Protein AF-A0AAX4NG86-F1 (afdb_monomer_lite)

Secondary structure (DSSP, 8-state):
----EEEEE-SSSTHHHHHHHHHHH-TTEEEEE-SS--HHHHHHHHHHTT--SS------TT-SS-HHHHHHHHHHHTTT-S-----TT--------

Organism: NCBI:txid3073602

pLDDT: mean 86.0, std 13.2, range [38.0, 97.88]

Radius of gyration: 16.15 Å; chains: 1; bounding box: 49×28×36 Å

InterPro domains:
  IPR001173 Glycosyltransferase 2-like [PF00535] (2-93)
  IPR029044 Nucleotide-diphospho-sugar transferases [G3DSA:3.90.550.10] (1-96)
  IPR029044 Nucleotide-diphospho-sugar transferases [SSF53448] (8-88)

Sequence (97 aa):
MPWNIIASIDGNDKTIDIVKDYNKKYNFIKGLKNNGRNGKGNAIKNSLKYVSSDYVFLMDADNSMLLSDIINSLNNLKNNYDTIIFNRYIKKIKFHL

Foldseek 3Di:
DDAAAEAQDQDDDCVQVVQVVVCVVPVRGYYDYDDHHPDDVVSVVVVVVVDDDPDDDDDDPPCPDPPVVVVVCVVVVVVPDPDDDDDPPDPDPPPPD

Structure (mmCIF, N/CA/C/O backbone):
data_AF-A0AAX4NG86-F1
#
_entry.id   AF-A0AAX4NG86-F1
#
loop_
_atom_site.group_PDB
_atom_site.id
_atom_site.type_symbol
_atom_site.label_atom_id
_atom_site.label_alt_id
_atom_site.label_comp_id
_atom_site.label_asym_id
_atom_site.label_entity_id
_atom_site.label_seq_id
_atom_site.pdbx_PDB_ins_code
_atom_site.Cartn_x
_atom_site.Cartn_y
_atom_site.Cartn_z
_atom_site.occupancy
_atom_site.B_iso_or_equiv
_atom_site.auth_seq_id
_atom_site.auth_comp_id
_atom_site.auth_asym_id
_atom_site.auth_atom_id
_atom_site.pdbx_PDB_model_num
ATOM 1 N N . MET A 1 1 ? -3.718 10.688 14.382 1.00 61.16 1 MET A N 1
ATOM 2 C CA . MET A 1 1 ? -2.889 9.482 14.179 1.00 61.16 1 MET A CA 1
ATOM 3 C C . MET A 1 1 ? -2.073 9.686 12.914 1.00 61.16 1 MET A C 1
ATOM 5 O O . MET A 1 1 ? -2.685 10.018 11.902 1.00 61.16 1 MET A O 1
ATOM 9 N N . PRO A 1 2 ? -0.735 9.598 12.962 1.00 83.75 2 PRO A N 1
ATOM 10 C CA . PRO A 1 2 ? 0.080 9.664 11.755 1.00 83.75 2 PRO A CA 1
ATOM 11 C C . PRO A 1 2 ? -0.117 8.384 10.933 1.00 83.75 2 PRO A C 1
ATOM 13 O O . PRO A 1 2 ? -0.122 7.283 11.479 1.00 83.75 2 PRO A O 1
ATOM 16 N N . TRP A 1 3 ? -0.308 8.532 9.627 1.00 87.69 3 TRP A N 1
ATOM 17 C CA . TRP A 1 3 ? -0.403 7.409 8.697 1.00 87.69 3 TRP A CA 1
ATOM 18 C C . TRP A 1 3 ? 0.991 6.991 8.246 1.00 87.69 3 TRP A C 1
ATOM 20 O O . TRP A 1 3 ? 1.857 7.846 8.118 1.00 87.69 3 TRP A O 1
ATOM 30 N N . ASN A 1 4 ? 1.184 5.705 7.957 1.00 93.94 4 ASN A N 1
ATOM 31 C CA . A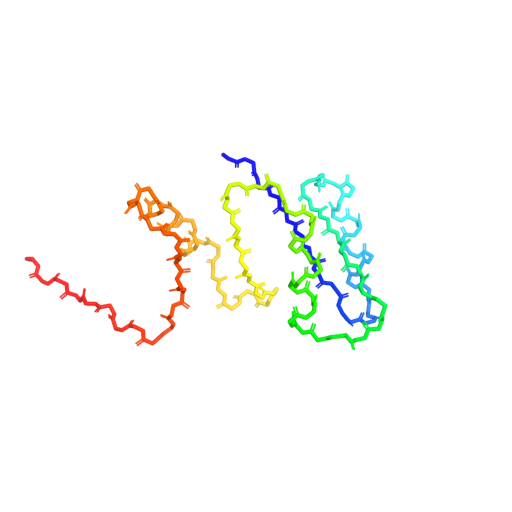SN A 1 4 ? 2.340 5.195 7.222 1.00 93.94 4 ASN A CA 1
ATOM 32 C C . ASN A 1 4 ? 1.823 4.374 6.040 1.00 93.94 4 ASN A C 1
ATOM 34 O O . ASN A 1 4 ? 0.981 3.495 6.221 1.00 93.94 4 ASN A O 1
ATOM 38 N N . ILE A 1 5 ? 2.310 4.664 4.837 1.00 94.81 5 ILE A N 1
ATOM 39 C CA . ILE A 1 5 ? 1.876 4.015 3.598 1.00 94.81 5 ILE A CA 1
ATOM 40 C C . ILE A 1 5 ? 3.051 3.242 3.014 1.00 94.81 5 ILE A C 1
ATOM 42 O O . ILE A 1 5 ? 4.114 3.807 2.757 1.00 94.81 5 ILE A O 1
ATOM 46 N N . ILE A 1 6 ? 2.838 1.953 2.763 1.00 96.25 6 ILE A N 1
ATOM 47 C CA . ILE A 1 6 ? 3.787 1.087 2.064 1.00 96.25 6 ILE A CA 1
ATOM 48 C C . ILE A 1 6 ? 3.146 0.645 0.748 1.00 96.25 6 ILE A C 1
ATOM 50 O O . ILE A 1 6 ? 2.228 -0.173 0.740 1.00 96.25 6 ILE A O 1
ATOM 54 N N . ALA A 1 7 ? 3.644 1.170 -0.369 1.00 96.00 7 ALA A N 1
ATOM 55 C CA . ALA A 1 7 ? 3.254 0.737 -1.704 1.00 96.00 7 ALA A CA 1
ATOM 56 C C . ALA A 1 7 ? 4.139 -0.440 -2.142 1.00 96.00 7 ALA A C 1
ATOM 58 O O . ALA A 1 7 ? 5.323 -0.258 -2.432 1.00 96.00 7 ALA A O 1
ATOM 59 N N . SER A 1 8 ? 3.571 -1.648 -2.182 1.00 95.69 8 SER A N 1
ATOM 60 C CA . SER A 1 8 ? 4.257 -2.840 -2.695 1.00 95.69 8 SER A CA 1
ATOM 61 C C . SER A 1 8 ? 4.098 -2.925 -4.211 1.00 95.69 8 SER A C 1
ATOM 63 O O . SER A 1 8 ? 2.980 -2.912 -4.723 1.00 95.69 8 SER A O 1
ATOM 65 N N . ILE A 1 9 ? 5.212 -2.981 -4.934 1.00 95.19 9 ILE A N 1
ATOM 66 C CA . ILE A 1 9 ? 5.261 -2.844 -6.390 1.00 95.19 9 ILE A CA 1
ATOM 67 C C . ILE A 1 9 ? 5.860 -4.119 -6.982 1.00 95.19 9 ILE A C 1
ATOM 69 O O . ILE A 1 9 ? 7.038 -4.418 -6.785 1.00 95.19 9 ILE A O 1
ATOM 73 N N . ASP A 1 10 ? 5.039 -4.840 -7.743 1.00 91.94 10 ASP A N 1
ATOM 74 C CA . ASP A 1 10 ? 5.395 -6.102 -8.417 1.00 91.94 10 ASP A CA 1
ATOM 75 C C . ASP A 1 10 ? 5.468 -5.942 -9.956 1.00 91.94 10 ASP A C 1
ATOM 77 O O . ASP A 1 10 ? 5.970 -6.809 -10.667 1.00 91.94 10 ASP A O 1
ATOM 81 N N . GLY A 1 11 ? 4.965 -4.820 -10.496 1.00 88.69 11 GLY A N 1
ATOM 82 C CA . GLY A 1 11 ? 5.034 -4.470 -11.925 1.00 88.69 11 GLY A CA 1
ATOM 83 C C . GLY A 1 11 ? 6.429 -4.009 -12.352 1.00 88.69 11 GLY A C 1
ATOM 84 O O . GLY A 1 11 ? 7.281 -3.853 -11.498 1.00 88.69 11 GLY A O 1
ATOM 85 N N . ASN A 1 12 ? 6.669 -3.736 -13.640 1.00 90.19 12 ASN A N 1
ATOM 86 C CA . ASN A 1 12 ? 7.956 -3.233 -14.175 1.00 90.19 12 ASN A CA 1
ATOM 87 C C . ASN A 1 12 ? 7.839 -1.851 -14.842 1.00 90.19 12 ASN A C 1
ATOM 89 O O . ASN A 1 12 ? 8.719 -1.440 -15.590 1.00 90.19 12 ASN A O 1
ATOM 93 N N . ASP A 1 13 ? 6.744 -1.148 -14.585 1.00 92.69 13 ASP A N 1
ATOM 94 C CA . ASP A 1 13 ? 6.518 0.203 -15.083 1.00 92.69 13 ASP A CA 1
ATOM 95 C C . ASP A 1 13 ? 7.167 1.264 -14.168 1.00 92.69 13 ASP A C 1
ATOM 97 O O . ASP A 1 13 ? 7.906 0.959 -13.224 1.00 92.69 13 ASP A O 1
ATOM 101 N N . LYS A 1 14 ? 6.858 2.534 -14.445 1.00 96.31 14 LYS A N 1
ATOM 102 C CA . LYS A 1 14 ? 7.378 3.704 -13.725 1.00 96.31 14 LYS A CA 1
ATOM 103 C C . LYS A 1 14 ? 6.760 3.912 -12.335 1.00 96.31 14 LYS A C 1
ATOM 105 O O . LYS A 1 14 ? 7.052 4.918 -11.694 1.00 96.31 14 LYS A O 1
ATOM 110 N N . THR A 1 15 ? 5.930 2.992 -11.833 1.00 95.94 15 THR A N 1
ATOM 111 C CA . THR A 1 15 ? 5.240 3.160 -10.539 1.00 95.94 15 THR A CA 1
ATOM 112 C C . THR A 1 15 ? 6.220 3.389 -9.390 1.00 95.94 15 THR A C 1
ATOM 114 O O . THR A 1 15 ? 5.971 4.221 -8.522 1.00 95.94 15 THR A O 1
ATOM 117 N N . ILE A 1 16 ? 7.370 2.705 -9.392 1.00 95.56 16 ILE A N 1
ATOM 118 C CA . ILE A 1 16 ? 8.391 2.905 -8.352 1.00 95.56 16 ILE A CA 1
ATOM 119 C C . ILE A 1 16 ? 8.988 4.311 -8.376 1.00 95.56 16 ILE A C 1
ATOM 121 O O . ILE A 1 16 ? 9.265 4.866 -7.315 1.00 95.56 16 ILE A O 1
ATOM 125 N N . ASP A 1 17 ? 9.149 4.903 -9.555 1.00 96.81 17 ASP A N 1
ATOM 126 C CA . ASP A 1 17 ? 9.699 6.250 -9.690 1.00 96.81 17 ASP A CA 1
ATOM 127 C C . ASP A 1 17 ? 8.682 7.289 -9.217 1.00 96.81 17 ASP A C 1
ATOM 129 O O . ASP A 1 17 ? 9.028 8.169 -8.431 1.00 96.81 17 ASP A O 1
ATOM 133 N N . ILE A 1 18 ? 7.405 7.097 -9.563 1.00 97.25 18 ILE A N 1
ATOM 134 C CA . ILE A 1 18 ? 6.303 7.915 -9.043 1.00 97.25 18 ILE A CA 1
ATOM 135 C C . ILE A 1 18 ? 6.285 7.856 -7.510 1.00 97.25 18 ILE A C 1
ATOM 137 O O . ILE A 1 18 ? 6.293 8.892 -6.850 1.00 97.25 18 ILE A O 1
ATOM 141 N N . VAL A 1 19 ? 6.325 6.662 -6.910 1.00 97.12 19 VAL A N 1
ATOM 142 C CA . VAL A 1 19 ? 6.314 6.527 -5.443 1.00 97.12 19 VAL A CA 1
ATOM 143 C C . VAL A 1 19 ? 7.545 7.174 -4.797 1.00 97.12 19 VAL A C 1
ATOM 145 O O . VAL A 1 19 ? 7.415 7.789 -3.737 1.00 97.12 19 VAL A O 1
ATOM 148 N N . LYS A 1 20 ? 8.725 7.098 -5.426 1.00 96.19 20 LYS A N 1
ATOM 149 C CA . LYS A 1 20 ? 9.928 7.808 -4.955 1.00 96.19 20 LYS A CA 1
ATOM 150 C C . LYS A 1 20 ? 9.741 9.325 -4.978 1.00 96.19 20 LYS A C 1
ATOM 152 O O . LYS A 1 20 ? 10.152 9.990 -4.030 1.00 96.19 20 LYS A O 1
ATOM 157 N N . ASP A 1 21 ? 9.108 9.875 -6.008 1.00 97.88 21 ASP A N 1
ATOM 158 C CA . ASP A 1 21 ? 8.824 11.311 -6.074 1.00 97.88 21 ASP A CA 1
ATOM 159 C C . ASP A 1 21 ? 7.818 11.747 -5.003 1.00 97.88 21 ASP A C 1
ATOM 161 O O . ASP A 1 21 ? 8.018 12.772 -4.347 1.00 97.88 21 ASP A O 1
ATOM 165 N N . TYR A 1 22 ? 6.799 10.928 -4.732 1.00 97.12 22 TYR A N 1
ATOM 166 C CA . TYR A 1 22 ? 5.893 11.158 -3.605 1.00 97.12 22 TYR A CA 1
ATOM 167 C C . TYR A 1 22 ? 6.608 11.064 -2.252 1.00 97.12 22 TYR A C 1
ATOM 169 O O . TYR A 1 22 ? 6.350 11.901 -1.392 1.00 97.12 22 TYR A O 1
ATOM 177 N N . ASN A 1 23 ? 7.534 10.119 -2.060 1.00 96.75 23 ASN A N 1
ATOM 178 C CA . ASN A 1 23 ? 8.315 9.995 -0.823 1.00 96.75 23 ASN A CA 1
ATOM 179 C C . ASN A 1 23 ? 9.146 11.256 -0.520 1.00 96.75 23 ASN A C 1
ATOM 181 O O . ASN A 1 23 ? 9.206 11.672 0.636 1.00 96.75 23 ASN A O 1
ATOM 185 N N . LYS A 1 24 ? 9.717 11.912 -1.544 1.00 96.88 24 LYS A N 1
ATOM 186 C CA . LYS A 1 24 ? 10.450 13.185 -1.376 1.00 96.88 24 LYS A CA 1
ATOM 187 C C . LYS A 1 24 ? 9.577 14.286 -0.766 1.00 96.88 24 LYS A C 1
ATOM 189 O O . LYS A 1 24 ? 10.082 15.123 -0.026 1.00 96.88 24 LYS A O 1
ATOM 194 N N . LYS A 1 25 ? 8.277 14.294 -1.086 1.00 97.06 25 LYS A N 1
ATOM 195 C CA . LYS A 1 25 ? 7.307 15.285 -0.592 1.00 97.06 25 LYS A CA 1
ATOM 196 C C . LYS A 1 25 ? 6.604 14.842 0.695 1.00 97.06 25 LYS A C 1
ATOM 198 O O . LYS A 1 25 ? 6.257 15.678 1.525 1.00 97.06 25 LYS A O 1
ATOM 203 N N . TYR A 1 26 ? 6.388 13.542 0.857 1.00 96.44 26 TYR A N 1
ATOM 204 C CA . TYR A 1 26 ? 5.614 12.939 1.934 1.00 96.44 26 TYR A CA 1
ATOM 205 C C . TYR A 1 26 ? 6.407 11.783 2.553 1.00 96.44 26 TYR A C 1
ATOM 207 O O . TYR A 1 26 ? 6.370 10.647 2.078 1.00 96.44 26 TYR A O 1
ATOM 215 N N . ASN A 1 27 ? 7.109 12.070 3.651 1.00 93.69 27 ASN A N 1
ATOM 216 C CA . ASN A 1 27 ? 8.005 11.120 4.324 1.00 93.69 27 ASN A CA 1
ATOM 217 C C . ASN A 1 27 ? 7.310 9.844 4.849 1.00 93.69 27 ASN A C 1
ATOM 219 O O . ASN A 1 27 ? 7.972 8.833 5.085 1.00 93.69 27 ASN A O 1
ATOM 223 N N . PHE A 1 28 ? 5.984 9.878 5.001 1.00 94.12 28 PHE A N 1
ATOM 224 C CA . PHE A 1 28 ? 5.168 8.749 5.431 1.00 94.12 28 PHE A CA 1
ATOM 225 C C . PHE A 1 28 ? 4.831 7.752 4.311 1.00 94.12 28 PHE A C 1
ATOM 227 O O . PHE A 1 28 ? 4.230 6.714 4.584 1.00 94.12 28 PHE A O 1
ATOM 234 N N . ILE A 1 29 ? 5.200 8.038 3.058 1.00 96.12 29 ILE A N 1
ATOM 235 C CA . ILE A 1 29 ? 4.996 7.145 1.909 1.00 96.12 29 ILE A CA 1
ATOM 236 C C . ILE A 1 29 ? 6.304 6.425 1.600 1.00 96.12 29 ILE A C 1
ATOM 238 O O . ILE A 1 29 ? 7.322 7.073 1.391 1.00 96.12 29 ILE A O 1
ATOM 242 N N . LYS A 1 30 ? 6.292 5.095 1.509 1.00 95.00 30 LYS A N 1
ATOM 243 C CA . LYS A 1 30 ? 7.448 4.279 1.110 1.00 95.00 30 LYS A CA 1
ATOM 244 C C . LYS A 1 30 ? 7.065 3.316 -0.009 1.00 95.00 30 LYS A C 1
ATOM 246 O O . LYS A 1 30 ? 5.993 2.719 0.021 1.00 95.00 30 LYS A O 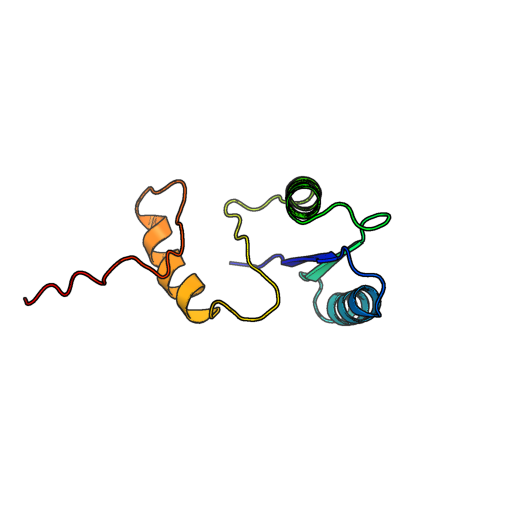1
ATOM 251 N N . GLY A 1 31 ? 7.957 3.143 -0.980 1.00 95.25 31 GLY A N 1
ATOM 252 C CA . GLY A 1 31 ? 7.823 2.138 -2.035 1.00 95.25 31 GLY A CA 1
ATOM 253 C C . GLY A 1 31 ? 8.687 0.916 -1.748 1.00 95.25 31 GLY A C 1
ATOM 254 O O . GLY A 1 31 ? 9.868 1.065 -1.438 1.00 95.25 31 GLY A O 1
ATOM 255 N N . LEU A 1 32 ? 8.119 -0.280 -1.885 1.00 95.00 32 LEU A N 1
ATOM 256 C CA . LEU A 1 32 ? 8.843 -1.548 -1.838 1.00 95.00 32 LEU A CA 1
ATOM 257 C C . LEU A 1 32 ? 8.735 -2.229 -3.195 1.00 95.00 32 LEU A C 1
ATOM 259 O O . LEU A 1 32 ? 7.652 -2.614 -3.624 1.00 95.00 32 LEU A O 1
ATOM 263 N N . LYS A 1 33 ? 9.868 -2.372 -3.876 1.00 92.94 33 LYS A N 1
ATOM 264 C CA . LYS A 1 33 ? 9.956 -3.053 -5.164 1.00 92.94 33 LYS A CA 1
ATOM 265 C C . LYS A 1 33 ? 10.433 -4.483 -4.945 1.00 92.94 33 LYS A C 1
ATOM 267 O O . LYS A 1 33 ? 11.502 -4.678 -4.372 1.00 92.94 33 LYS A O 1
ATOM 272 N N . ASN A 1 34 ? 9.667 -5.464 -5.412 1.00 84.94 34 ASN A N 1
ATOM 273 C CA . ASN A 1 34 ? 10.122 -6.853 -5.412 1.00 84.94 34 ASN A CA 1
ATOM 274 C C . ASN A 1 34 ? 11.049 -7.130 -6.606 1.00 84.94 34 ASN A C 1
ATOM 276 O O . ASN A 1 34 ? 10.942 -6.500 -7.662 1.00 84.94 34 ASN A O 1
ATOM 280 N N . ASN A 1 35 ? 11.925 -8.126 -6.452 1.00 85.00 35 ASN A N 1
ATOM 281 C CA . ASN A 1 35 ? 12.686 -8.682 -7.566 1.00 85.00 35 ASN A CA 1
ATOM 282 C C . ASN A 1 35 ? 11.757 -9.556 -8.415 1.00 85.00 35 ASN A C 1
ATOM 284 O O . ASN A 1 35 ? 11.448 -10.686 -8.038 1.00 85.00 35 ASN A O 1
ATOM 288 N N . GLY A 1 36 ? 11.303 -9.022 -9.547 1.00 84.38 36 GLY A N 1
ATOM 289 C CA . GLY A 1 36 ? 10.354 -9.704 -10.426 1.00 84.38 36 GLY A CA 1
ATOM 290 C C . GLY A 1 36 ? 8.939 -9.793 -9.845 1.00 84.38 36 GLY A C 1
ATOM 291 O O . GLY A 1 36 ? 8.618 -9.142 -8.852 1.00 84.38 36 GLY A O 1
ATOM 292 N N . ARG A 1 37 ? 8.097 -10.605 -10.496 1.00 87.25 37 ARG A N 1
ATOM 293 C CA . ARG A 1 37 ? 6.687 -10.801 -10.139 1.00 87.25 37 ARG A CA 1
ATOM 294 C C . ARG A 1 37 ? 6.538 -11.989 -9.202 1.00 87.25 37 ARG A C 1
ATOM 296 O O . ARG A 1 37 ? 6.663 -13.129 -9.641 1.00 87.25 37 ARG A O 1
ATOM 303 N N . ASN A 1 38 ? 6.259 -11.720 -7.934 1.00 88.31 38 ASN A N 1
ATOM 304 C CA . ASN A 1 38 ? 6.125 -12.753 -6.902 1.00 88.31 38 ASN A CA 1
ATOM 305 C C . ASN A 1 38 ? 4.686 -12.896 -6.382 1.00 88.31 38 ASN A C 1
ATOM 307 O O . ASN A 1 38 ? 4.424 -13.677 -5.465 1.00 88.31 38 ASN A O 1
ATOM 311 N N . GLY A 1 39 ? 3.749 -12.145 -6.964 1.00 90.81 39 GLY A N 1
ATOM 312 C CA . GLY A 1 39 ? 2.333 -12.224 -6.645 1.00 90.81 39 GLY A CA 1
ATOM 313 C C . GLY A 1 39 ? 1.947 -11.501 -5.353 1.00 90.81 39 GLY A C 1
ATOM 314 O O . GLY A 1 39 ? 2.771 -11.127 -4.513 1.00 90.81 39 GLY A O 1
ATOM 315 N N . LYS A 1 40 ? 0.633 -11.314 -5.183 1.00 91.25 40 LYS A N 1
ATOM 316 C CA . LYS A 1 40 ? 0.048 -10.480 -4.121 1.00 91.25 40 LYS A CA 1
ATOM 317 C C . LYS A 1 40 ? 0.354 -10.990 -2.710 1.00 91.25 40 LYS A C 1
ATOM 319 O O . LYS A 1 40 ? 0.668 -10.198 -1.828 1.00 91.25 40 LYS A O 1
ATOM 324 N N . GLY A 1 41 ? 0.306 -12.305 -2.491 1.00 93.44 41 GLY A N 1
ATOM 325 C CA . GLY A 1 41 ? 0.580 -12.894 -1.175 1.00 93.44 41 GLY A CA 1
ATOM 326 C C . GLY A 1 41 ? 2.004 -12.609 -0.689 1.00 93.44 41 GLY A C 1
ATOM 327 O O . GLY A 1 41 ? 2.200 -12.187 0.452 1.00 93.44 41 GLY A O 1
ATOM 328 N N . ASN A 1 42 ? 2.997 -12.758 -1.573 1.00 93.81 42 ASN A N 1
ATOM 329 C CA . ASN A 1 42 ? 4.386 -12.439 -1.247 1.00 93.81 42 ASN A CA 1
ATOM 330 C C . ASN A 1 42 ? 4.595 -10.931 -1.053 1.00 93.81 42 ASN A C 1
ATOM 332 O O . ASN A 1 42 ? 5.299 -10.526 -0.130 1.00 93.81 42 ASN A O 1
ATOM 336 N N . ALA A 1 43 ? 3.938 -10.106 -1.873 1.00 93.81 43 ALA A N 1
ATOM 337 C CA . ALA A 1 43 ? 3.947 -8.653 -1.729 1.00 93.81 43 ALA A CA 1
ATOM 338 C C . ALA A 1 43 ? 3.453 -8.212 -0.338 1.00 93.81 43 ALA A C 1
ATOM 340 O O . ALA A 1 43 ? 4.131 -7.428 0.326 1.00 93.81 43 ALA A O 1
ATOM 341 N N . ILE A 1 44 ? 2.340 -8.778 0.146 1.00 94.88 44 ILE A N 1
ATOM 342 C CA . ILE A 1 44 ? 1.817 -8.521 1.499 1.00 94.88 44 ILE A CA 1
ATOM 343 C C . ILE A 1 44 ? 2.810 -9.006 2.563 1.00 94.88 44 ILE A C 1
ATOM 345 O O . ILE A 1 44 ? 3.198 -8.228 3.434 1.00 94.88 44 ILE A O 1
ATOM 349 N N . LYS A 1 45 ? 3.278 -10.260 2.474 1.00 94.81 45 LYS A N 1
ATOM 350 C CA . LYS A 1 45 ? 4.226 -10.844 3.442 1.00 94.81 45 LYS A CA 1
ATOM 351 C C . LYS A 1 45 ? 5.511 -10.022 3.570 1.00 94.81 45 LYS A C 1
ATOM 353 O O . LYS A 1 45 ? 6.038 -9.876 4.669 1.00 94.81 45 LYS A O 1
ATOM 358 N N . ASN A 1 46 ? 6.026 -9.496 2.461 1.00 94.06 46 ASN A N 1
ATOM 359 C CA . ASN A 1 46 ? 7.212 -8.648 2.466 1.00 94.06 46 ASN A CA 1
ATOM 360 C C . ASN A 1 46 ? 6.938 -7.279 3.089 1.00 94.06 46 ASN A C 1
ATOM 362 O O . ASN A 1 46 ? 7.737 -6.841 3.912 1.00 94.06 46 ASN A O 1
ATOM 366 N N . SER A 1 47 ? 5.815 -6.637 2.761 1.00 95.06 47 SER A N 1
ATOM 367 C CA . SER A 1 47 ? 5.443 -5.343 3.346 1.00 95.06 47 SER A CA 1
ATOM 368 C C . SER A 1 47 ? 5.267 -5.411 4.862 1.00 95.06 47 SER A C 1
ATOM 370 O O . SER A 1 47 ? 5.722 -4.511 5.565 1.00 95.06 47 SER A O 1
ATOM 372 N N . LEU A 1 48 ? 4.674 -6.494 5.379 1.00 95.00 48 LEU A N 1
ATOM 373 C CA . LEU A 1 48 ? 4.430 -6.673 6.816 1.00 95.00 48 LEU A CA 1
ATOM 374 C C . LEU A 1 48 ? 5.713 -6.670 7.665 1.00 95.00 48 LEU A C 1
ATOM 376 O O . LEU A 1 48 ? 5.654 -6.311 8.835 1.00 95.00 48 LEU A O 1
ATOM 380 N N . LYS A 1 49 ? 6.883 -6.981 7.089 1.00 95.12 49 LYS A N 1
ATOM 381 C CA . LYS A 1 49 ? 8.181 -6.926 7.794 1.00 95.12 49 LYS A CA 1
ATOM 382 C C . LYS A 1 49 ? 8.611 -5.506 8.186 1.00 95.12 49 LYS A C 1
ATOM 384 O O . LYS A 1 49 ? 9.510 -5.354 9.003 1.00 95.12 49 LYS A O 1
ATOM 389 N N . TYR A 1 50 ? 8.011 -4.483 7.579 1.00 93.88 50 TYR A N 1
ATOM 390 C CA . TYR A 1 50 ? 8.353 -3.071 7.786 1.00 93.88 50 TYR A CA 1
ATOM 391 C C . TYR A 1 50 ? 7.288 -2.311 8.582 1.00 93.88 50 TYR A C 1
ATOM 393 O O . TYR A 1 50 ? 7.386 -1.094 8.744 1.00 93.88 50 TYR A O 1
ATOM 401 N N . VAL A 1 51 ? 6.247 -3.008 9.032 1.00 93.56 51 VAL A N 1
ATOM 402 C CA . VAL A 1 51 ? 5.154 -2.427 9.802 1.00 93.56 51 VAL A CA 1
ATOM 403 C C . VAL A 1 51 ? 5.549 -2.360 11.274 1.00 93.56 51 VAL A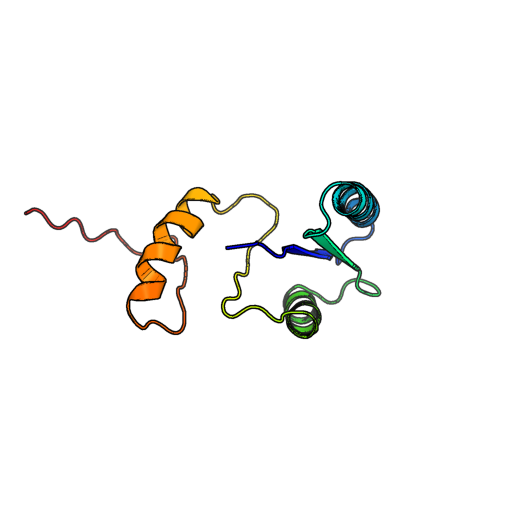 C 1
ATOM 405 O O . VAL A 1 51 ? 6.014 -3.341 11.843 1.00 93.56 51 VAL A O 1
ATOM 408 N N . SER A 1 52 ? 5.323 -1.203 11.891 1.00 90.62 52 SER A N 1
ATOM 409 C CA . SER A 1 52 ? 5.541 -0.967 13.324 1.00 90.62 52 SER A CA 1
ATOM 410 C C . SER A 1 52 ? 4.348 -0.279 13.999 1.00 90.62 52 SER A C 1
ATOM 412 O O . SER A 1 52 ? 4.492 0.261 15.090 1.00 90.62 52 SER A O 1
ATOM 414 N N . SER A 1 53 ? 3.208 -0.194 13.310 1.00 90.75 53 SER A N 1
ATOM 415 C CA . SER A 1 53 ? 1.995 0.464 13.794 1.00 90.75 53 SER A CA 1
ATOM 416 C C . SER A 1 53 ? 1.076 -0.513 14.522 1.00 90.75 53 SER A C 1
ATOM 418 O O . SER A 1 53 ? 1.053 -1.696 14.195 1.00 90.75 53 SER A O 1
ATOM 420 N N . ASP A 1 54 ? 0.259 0.011 15.438 1.00 88.31 54 ASP A N 1
ATOM 421 C CA . ASP A 1 54 ? -0.712 -0.782 16.211 1.00 88.31 54 ASP A CA 1
ATOM 422 C C . ASP A 1 54 ? -1.808 -1.399 15.332 1.00 88.31 54 ASP A C 1
ATOM 424 O O . ASP A 1 54 ? -2.316 -2.481 15.611 1.00 88.31 54 ASP A O 1
ATOM 428 N N . TYR A 1 55 ? -2.159 -0.711 14.242 1.00 87.81 55 TYR A N 1
ATOM 429 C CA . TYR A 1 55 ? -3.152 -1.160 13.274 1.00 87.81 55 TYR A CA 1
ATOM 430 C C . TYR A 1 55 ? -2.525 -1.289 11.891 1.00 87.81 55 TYR A C 1
ATOM 432 O O . TYR A 1 55 ? -1.692 -0.470 11.485 1.00 87.81 55 TYR A O 1
ATOM 440 N N . VAL A 1 56 ? -2.970 -2.303 11.149 1.00 92.00 56 VAL A N 1
ATOM 441 C CA . VAL A 1 56 ? -2.559 -2.555 9.767 1.00 92.00 56 VAL A CA 1
ATOM 442 C C . VAL A 1 56 ? -3.784 -2.579 8.885 1.00 92.00 56 VAL A C 1
ATOM 444 O O . VAL A 1 56 ? -4.772 -3.245 9.181 1.00 92.00 56 VAL A O 1
ATOM 447 N N . PHE A 1 57 ? -3.693 -1.867 7.771 1.00 91.25 57 PHE A N 1
ATOM 448 C CA . PHE A 1 57 ? -4.746 -1.817 6.783 1.00 91.25 57 PHE A CA 1
ATOM 449 C C . PHE A 1 57 ? -4.200 -2.254 5.420 1.00 91.25 57 PHE A C 1
ATOM 451 O O . PHE A 1 57 ? -3.183 -1.738 4.956 1.00 91.25 57 PHE A O 1
ATOM 458 N N . LEU A 1 58 ? -4.865 -3.228 4.796 1.00 92.81 58 LEU A N 1
ATOM 459 C CA . LEU A 1 58 ? -4.494 -3.778 3.493 1.00 92.81 58 LEU A CA 1
ATOM 460 C C . LEU A 1 58 ? -5.551 -3.375 2.458 1.00 92.81 58 LEU A C 1
ATOM 462 O O . LEU A 1 58 ? -6.727 -3.689 2.629 1.00 92.81 58 LEU A O 1
ATOM 466 N N . MET A 1 59 ? -5.129 -2.715 1.377 1.00 91.38 59 MET A N 1
ATOM 467 C CA . MET A 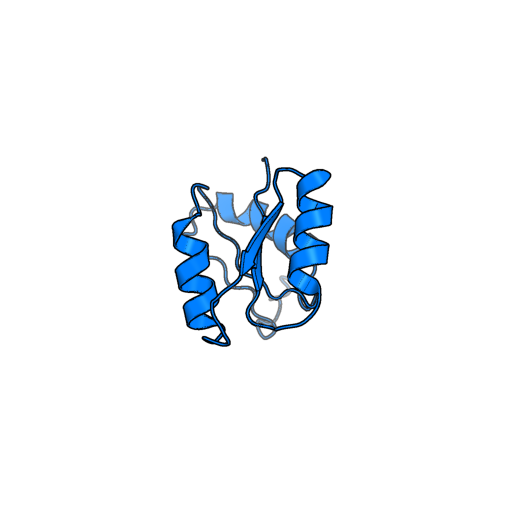1 59 ? -5.988 -2.364 0.240 1.00 91.38 59 MET A CA 1
ATOM 468 C C . MET A 1 59 ? -5.263 -2.484 -1.093 1.00 91.38 59 MET A C 1
ATOM 470 O O . MET A 1 59 ? -4.034 -2.430 -1.154 1.00 91.38 59 MET A O 1
ATOM 474 N N . ASP A 1 60 ? -6.058 -2.602 -2.151 1.00 91.31 60 ASP A N 1
ATOM 475 C CA . ASP A 1 60 ? -5.598 -2.440 -3.523 1.00 91.31 60 ASP A CA 1
ATOM 476 C C . ASP A 1 60 ? -5.438 -0.954 -3.879 1.00 91.31 60 ASP A C 1
ATOM 478 O O . ASP A 1 60 ? -6.060 -0.076 -3.282 1.00 91.31 60 ASP A O 1
ATOM 482 N N . ALA A 1 61 ? -4.568 -0.667 -4.850 1.00 91.19 61 ALA A N 1
ATOM 483 C CA . ALA A 1 61 ? -4.219 0.698 -5.254 1.00 91.19 61 ALA A CA 1
ATOM 484 C C . ALA A 1 61 ? -5.180 1.308 -6.298 1.00 91.19 61 ALA A C 1
ATOM 486 O O . ALA A 1 61 ? -4.953 2.421 -6.764 1.00 91.19 61 ALA A O 1
ATOM 487 N N . ASP A 1 62 ? -6.234 0.588 -6.686 1.00 91.12 62 ASP A N 1
ATOM 488 C CA . ASP A 1 62 ? -7.154 0.932 -7.780 1.00 91.12 62 ASP A CA 1
ATOM 489 C C . ASP A 1 62 ? -8.393 1.727 -7.333 1.00 91.12 62 ASP A C 1
ATOM 491 O O . ASP A 1 62 ? -9.327 1.917 -8.112 1.00 91.12 62 ASP A O 1
ATOM 495 N N . ASN A 1 63 ? -8.410 2.200 -6.082 1.00 86.44 63 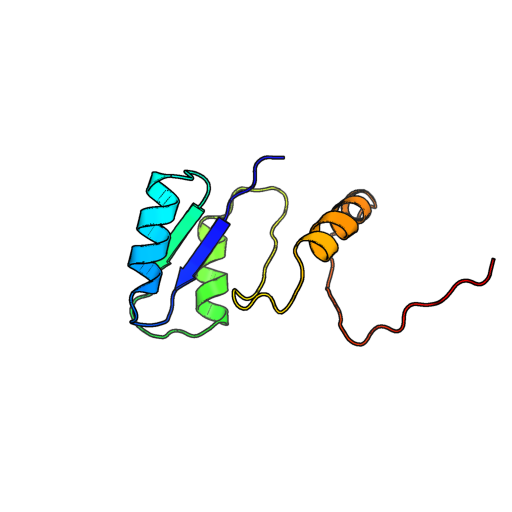ASN A N 1
ATOM 496 C CA . ASN A 1 63 ? -9.529 2.935 -5.488 1.00 86.44 63 ASN A CA 1
ATOM 497 C C . ASN A 1 63 ? -10.861 2.149 -5.503 1.00 86.44 63 ASN A C 1
ATOM 499 O O . ASN A 1 63 ? -11.939 2.741 -5.454 1.00 86.44 63 ASN A O 1
ATOM 503 N N . SER A 1 64 ? -10.801 0.811 -5.532 1.00 87.62 64 SER A N 1
ATOM 504 C CA . SER A 1 64 ? -11.974 -0.069 -5.396 1.00 87.62 64 SER A CA 1
ATOM 505 C C . SER A 1 64 ? -12.673 0.037 -4.034 1.00 87.62 64 SER A C 1
ATOM 507 O O . SER A 1 64 ? -13.809 -0.420 -3.888 1.00 87.62 64 SER A O 1
ATOM 509 N N . MET A 1 65 ? -12.025 0.665 -3.049 1.00 85.44 65 MET A N 1
ATOM 510 C CA . MET A 1 65 ? -12.611 1.036 -1.767 1.00 85.44 65 MET A CA 1
ATOM 511 C C . MET A 1 65 ? -12.285 2.489 -1.429 1.00 85.44 65 MET A C 1
ATOM 513 O O . MET A 1 65 ? -11.142 2.923 -1.565 1.00 85.44 65 MET A O 1
ATOM 517 N N . LEU A 1 66 ? -13.289 3.238 -0.967 1.00 86.19 66 LEU A N 1
ATOM 518 C CA . LEU A 1 66 ? -13.123 4.647 -0.633 1.00 86.19 66 LEU A CA 1
ATOM 519 C C . LEU A 1 66 ? -12.440 4.806 0.727 1.00 86.19 66 LEU A C 1
ATOM 521 O O . LEU A 1 66 ? -12.797 4.152 1.709 1.00 86.19 66 LEU A O 1
ATOM 525 N N . LEU A 1 67 ? -11.509 5.759 0.818 1.00 82.94 67 LEU A N 1
ATOM 526 C CA . LEU A 1 67 ? -10.840 6.089 2.080 1.00 82.94 67 LEU A CA 1
ATOM 527 C C . LEU A 1 67 ? -11.828 6.512 3.180 1.00 82.94 67 LEU A C 1
ATOM 529 O O . LEU A 1 67 ? -11.613 6.212 4.353 1.00 82.94 67 LEU A O 1
ATOM 533 N N . SER A 1 68 ? -12.935 7.159 2.810 1.00 85.69 68 SER A N 1
ATOM 534 C CA . SER A 1 68 ? -14.000 7.531 3.746 1.00 85.69 68 SER A CA 1
ATOM 535 C C . SER A 1 68 ? -14.620 6.321 4.444 1.00 85.69 68 SER A C 1
ATOM 537 O O . SER A 1 68 ? -14.895 6.388 5.640 1.00 85.69 68 SER A O 1
ATOM 539 N N . ASP A 1 69 ? -14.797 5.204 3.734 1.00 84.19 69 ASP A N 1
ATOM 540 C CA . ASP A 1 69 ? -15.379 3.983 4.303 1.00 84.19 69 ASP A CA 1
ATOM 541 C C . ASP A 1 69 ? -14.443 3.366 5.347 1.00 84.19 69 ASP A C 1
ATOM 543 O O . ASP A 1 69 ? -14.888 2.897 6.401 1.00 84.19 69 ASP A O 1
ATOM 547 N N . ILE A 1 70 ? -13.134 3.446 5.093 1.00 82.38 70 ILE A N 1
ATOM 548 C CA . ILE A 1 70 ? -12.093 3.021 6.032 1.00 82.38 70 ILE A CA 1
ATOM 549 C C . ILE A 1 70 ? -12.127 3.898 7.281 1.00 82.38 70 ILE A C 1
ATOM 551 O O . ILE A 1 70 ? -12.254 3.374 8.386 1.00 82.38 70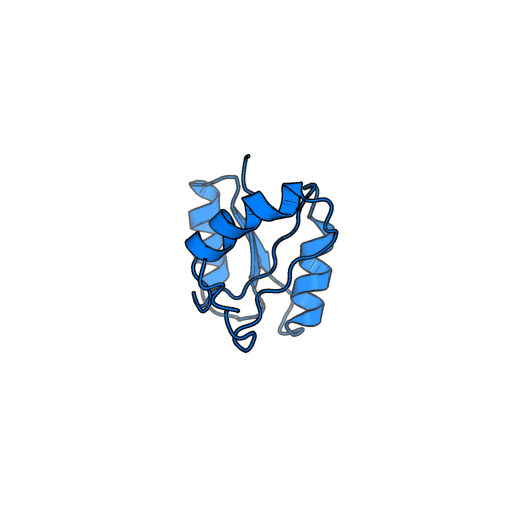 ILE A O 1
ATOM 555 N N . ILE A 1 71 ? -12.065 5.224 7.118 1.00 84.44 71 ILE A N 1
ATOM 556 C CA . ILE A 1 71 ? -12.030 6.181 8.236 1.00 84.44 71 ILE A CA 1
ATOM 557 C C . ILE A 1 71 ? -13.269 6.034 9.124 1.00 84.44 71 ILE A C 1
ATOM 559 O O . ILE A 1 71 ? -13.139 5.969 10.346 1.00 84.44 71 ILE A O 1
ATOM 563 N N . ASN A 1 72 ? -14.457 5.913 8.527 1.00 81.50 72 ASN A N 1
ATOM 564 C CA . ASN A 1 72 ? -15.701 5.713 9.274 1.00 81.50 72 ASN A CA 1
ATOM 565 C C . ASN A 1 72 ? -15.674 4.419 10.100 1.00 81.50 72 ASN A C 1
ATOM 567 O O . ASN A 1 72 ? -16.211 4.377 11.207 1.00 81.50 72 ASN A O 1
ATOM 571 N N . SER A 1 73 ? -15.005 3.382 9.592 1.00 77.56 73 SER A N 1
ATOM 572 C CA . SER A 1 73 ? -14.865 2.095 10.274 1.00 77.56 73 SER A CA 1
ATOM 573 C C . SER A 1 73 ? -13.812 2.109 11.384 1.00 77.56 73 SER A C 1
ATOM 575 O O . SER A 1 73 ? -13.920 1.315 12.316 1.00 77.56 73 SER A O 1
ATOM 577 N N . LEU A 1 74 ? -12.834 3.024 11.359 1.00 76.31 74 LEU A N 1
ATOM 578 C CA . LEU A 1 74 ? -11.834 3.145 12.432 1.00 76.31 74 LEU A CA 1
ATOM 579 C C . LEU A 1 74 ? -12.464 3.486 13.786 1.00 76.31 74 LEU A C 1
ATOM 581 O O . LEU A 1 74 ? -11.958 3.060 14.821 1.00 76.31 74 LEU A O 1
ATOM 585 N N . ASN A 1 75 ? -13.590 4.205 13.801 1.00 70.44 75 ASN A N 1
ATOM 586 C CA . ASN A 1 75 ? -14.331 4.444 15.041 1.00 70.44 75 ASN A CA 1
ATOM 587 C C . ASN A 1 75 ? -14.853 3.137 15.662 1.00 70.44 75 ASN A C 1
ATOM 589 O O . ASN A 1 75 ? -14.934 3.049 16.884 1.00 70.44 75 ASN A O 1
ATOM 593 N N . ASN A 1 76 ? -15.125 2.110 14.847 1.00 67.75 76 ASN A N 1
ATOM 594 C CA . ASN A 1 76 ? -15.564 0.795 15.317 1.00 67.75 76 ASN A CA 1
ATOM 595 C C . ASN A 1 76 ? -14.411 -0.065 15.858 1.00 67.75 76 ASN A C 1
ATOM 597 O O . ASN A 1 76 ? -14.674 -0.972 16.641 1.00 67.75 76 ASN A O 1
ATOM 601 N N . LEU A 1 77 ? -13.146 0.218 15.507 1.00 65.00 77 LEU A N 1
ATOM 602 C CA . LEU A 1 77 ? -11.987 -0.481 16.093 1.00 65.00 77 LEU A CA 1
ATOM 603 C C . LEU A 1 77 ? -11.862 -0.227 17.599 1.00 65.00 77 LEU A C 1
ATOM 605 O O . LEU A 1 77 ? -11.325 -1.061 18.319 1.00 65.00 77 LEU A O 1
ATOM 609 N N . LYS A 1 78 ? -12.429 0.880 18.099 1.00 62.91 78 LYS A N 1
ATOM 610 C CA . LYS A 1 78 ? -12.503 1.171 19.539 1.00 62.91 78 LYS A CA 1
ATOM 611 C C . LYS A 1 78 ? -13.355 0.163 20.325 1.00 62.91 78 LYS A C 1
ATOM 613 O O . LYS A 1 78 ? -13.320 0.185 21.549 1.00 62.91 78 LYS A O 1
ATOM 618 N N . ASN A 1 79 ? -14.092 -0.719 19.645 1.00 63.84 79 ASN A N 1
ATOM 619 C CA . ASN A 1 79 ? -15.027 -1.670 20.247 1.00 63.84 79 ASN A CA 1
ATOM 620 C C . ASN A 1 79 ? -14.443 -3.088 20.424 1.00 63.84 79 ASN A C 1
ATOM 622 O O . ASN A 1 79 ? -15.185 -4.060 20.322 1.00 63.84 79 ASN A O 1
ATOM 626 N N . ASN A 1 80 ? -13.142 -3.221 20.719 1.00 74.00 80 ASN A N 1
ATOM 627 C CA . ASN A 1 80 ? -12.504 -4.500 21.085 1.00 74.00 80 ASN A CA 1
ATOM 628 C C . ASN A 1 80 ? -12.489 -5.586 19.978 1.00 74.00 80 ASN A C 1
ATOM 630 O O . ASN A 1 80 ? -12.549 -6.776 20.274 1.00 74.00 80 ASN A O 1
ATOM 634 N N . TYR A 1 81 ? -12.400 -5.196 18.701 1.00 84.31 81 TYR A N 1
ATOM 635 C CA . TYR A 1 81 ? -12.260 -6.143 17.585 1.00 84.31 81 TYR A CA 1
ATOM 636 C C . TYR A 1 81 ? -10.804 -6.259 17.118 1.00 84.31 81 TYR A C 1
ATOM 638 O O . TYR A 1 81 ? -10.177 -5.244 16.818 1.00 84.31 81 TYR A O 1
ATOM 646 N N . ASP A 1 82 ? -10.309 -7.488 16.945 1.00 85.62 82 ASP A N 1
ATOM 647 C CA . ASP A 1 82 ? -8.952 -7.747 16.432 1.00 85.62 82 ASP A CA 1
ATOM 648 C C . ASP A 1 82 ? -8.831 -7.558 14.911 1.00 85.62 82 ASP A C 1
ATOM 650 O O . ASP A 1 82 ? -7.746 -7.337 14.374 1.00 85.62 82 ASP A O 1
ATOM 654 N N . THR A 1 83 ? -9.931 -7.704 14.166 1.00 87.12 83 THR A N 1
ATOM 655 C CA . THR A 1 83 ? -9.931 -7.625 12.697 1.00 87.12 83 THR A CA 1
ATOM 656 C C . THR A 1 83 ? -11.275 -7.136 12.171 1.00 87.12 83 THR A C 1
ATOM 658 O O . THR A 1 83 ? -12.334 -7.566 12.623 1.00 87.12 83 THR A O 1
ATOM 661 N N . ILE A 1 84 ? -11.229 -6.270 11.156 1.00 85.88 84 ILE A N 1
ATOM 662 C CA . ILE A 1 84 ? -12.399 -5.802 10.406 1.00 85.88 84 ILE A CA 1
ATOM 663 C C . ILE A 1 84 ? -12.226 -6.191 8.937 1.00 85.88 84 ILE A C 1
ATOM 665 O O . ILE A 1 84 ? -11.198 -5.897 8.329 1.00 85.88 84 ILE A O 1
ATOM 669 N N . ILE A 1 85 ? -13.248 -6.824 8.357 1.00 88.00 85 ILE A N 1
ATOM 670 C CA . ILE A 1 85 ? -13.275 -7.214 6.942 1.00 88.00 85 ILE A CA 1
ATOM 671 C C . ILE A 1 85 ? -14.323 -6.378 6.211 1.00 88.00 85 ILE A C 1
ATOM 673 O O . ILE A 1 85 ? -15.516 -6.448 6.507 1.00 88.00 85 ILE A O 1
ATOM 677 N N . PHE A 1 86 ? -13.882 -5.628 5.203 1.00 85.75 86 PHE A N 1
ATOM 678 C CA . PHE A 1 86 ? -14.766 -4.877 4.318 1.00 85.75 86 PHE A CA 1
ATOM 679 C C . PHE A 1 86 ? -15.394 -5.822 3.290 1.00 85.75 86 PHE A C 1
ATOM 681 O O . PHE A 1 86 ? -14.768 -6.211 2.304 1.00 85.75 86 PHE A O 1
ATOM 688 N N . ASN A 1 87 ? -16.639 -6.227 3.541 1.00 85.94 87 ASN A N 1
ATOM 689 C CA . ASN A 1 87 ? -17.353 -7.185 2.704 1.00 85.94 87 ASN A CA 1
ATOM 690 C C . ASN A 1 87 ? -18.444 -6.496 1.871 1.00 85.94 87 ASN A C 1
ATOM 692 O O . ASN A 1 87 ? -19.428 -5.990 2.406 1.00 85.94 87 ASN A O 1
ATOM 696 N N . ARG A 1 88 ? -18.291 -6.553 0.544 1.00 83.00 88 ARG A N 1
ATOM 697 C CA . ARG A 1 88 ? -19.230 -5.984 -0.440 1.00 83.00 88 ARG A CA 1
ATOM 698 C C . ARG A 1 88 ? -20.608 -6.663 -0.459 1.00 83.00 88 ARG A C 1
ATOM 700 O O . ARG A 1 88 ? -21.546 -6.094 -1.003 1.00 83.00 88 ARG A O 1
ATOM 707 N N . TYR A 1 89 ? -20.737 -7.861 0.114 1.00 85.12 89 TYR A N 1
ATOM 708 C CA . TYR A 1 89 ? -21.949 -8.685 0.047 1.00 85.12 89 TYR A CA 1
ATOM 709 C C . TYR A 1 89 ? -22.754 -8.733 1.351 1.00 85.12 89 TYR A C 1
ATOM 711 O O . TYR A 1 89 ? -23.827 -9.335 1.381 1.00 85.12 89 TYR A O 1
ATOM 719 N N . ILE A 1 90 ? -22.281 -8.103 2.432 1.00 80.69 90 ILE A N 1
ATOM 720 C CA . ILE A 1 90 ? -23.077 -8.007 3.660 1.00 80.69 90 ILE A CA 1
ATOM 721 C C . ILE A 1 90 ? -24.226 -7.027 3.408 1.00 80.69 90 ILE A C 1
ATOM 723 O O . ILE A 1 90 ? -24.013 -5.833 3.191 1.00 80.69 90 ILE A O 1
ATOM 727 N N . LYS A 1 91 ? -25.469 -7.525 3.449 1.00 72.56 91 LYS A N 1
ATOM 728 C CA . LYS A 1 91 ? -26.655 -6.662 3.472 1.00 72.56 91 LYS A CA 1
ATOM 729 C C . LYS A 1 91 ? -26.562 -5.760 4.701 1.00 72.56 91 LYS A C 1
ATOM 731 O O . LYS A 1 91 ? -26.498 -6.260 5.822 1.00 72.56 91 LYS A O 1
ATOM 736 N N . LYS A 1 92 ? -26.613 -4.437 4.502 1.00 60.50 92 LYS A N 1
ATOM 737 C CA . LYS A 1 92 ? -26.895 -3.500 5.597 1.00 60.50 92 LYS A CA 1
ATOM 738 C C . LYS A 1 92 ? -28.205 -3.943 6.243 1.00 60.50 92 LYS A C 1
ATOM 740 O O . LYS A 1 92 ? -29.259 -3.843 5.615 1.00 60.50 92 LYS A O 1
ATOM 745 N N . ILE A 1 93 ? -28.138 -4.441 7.474 1.00 55.38 93 ILE A N 1
ATOM 746 C CA . ILE A 1 93 ? -29.331 -4.636 8.291 1.00 55.38 93 ILE A CA 1
ATOM 747 C C . ILE A 1 93 ? -29.854 -3.225 8.563 1.00 55.38 93 ILE A C 1
ATOM 749 O O . ILE A 1 93 ? -29.265 -2.469 9.334 1.00 55.38 93 ILE A O 1
ATOM 753 N N . LYS A 1 94 ? -30.902 -2.820 7.840 1.00 39.81 94 LYS A N 1
ATOM 754 C CA . LYS A 1 94 ? -31.647 -1.607 8.164 1.00 39.81 94 LYS A CA 1
ATOM 755 C C . LYS A 1 94 ? -32.399 -1.903 9.455 1.00 39.81 94 LYS A C 1
ATOM 757 O O . LYS A 1 94 ? -33.411 -2.594 9.423 1.00 39.81 94 LYS A O 1
ATOM 762 N N . PHE A 1 95 ? -31.900 -1.399 10.575 1.00 43.31 95 PHE A N 1
ATOM 763 C CA . PHE A 1 95 ? -32.732 -1.261 11.759 1.00 43.31 95 PHE A CA 1
ATOM 764 C C . PHE A 1 95 ? -33.741 -0.147 11.460 1.00 43.31 95 PHE A C 1
ATOM 766 O O . PHE A 1 95 ? -33.362 1.012 11.295 1.00 43.31 95 PHE A O 1
ATOM 773 N N . HIS A 1 96 ? -35.009 -0.514 11.284 1.00 40.75 96 HIS A N 1
ATOM 774 C CA . HIS A 1 96 ? -36.108 0.428 11.454 1.00 40.75 96 HIS A CA 1
ATOM 775 C C . HIS A 1 96 ? -36.300 0.580 12.963 1.00 40.75 96 HIS A C 1
ATOM 777 O O . HIS A 1 96 ? -36.809 -0.333 13.608 1.00 40.75 96 HIS A O 1
ATOM 783 N N . LEU A 1 97 ? -35.754 1.673 13.504 1.00 38.00 97 LEU A N 1
ATOM 784 C CA . LEU A 1 97 ? -36.149 2.218 14.801 1.00 38.00 97 LEU A CA 1
ATOM 785 C C . LEU A 1 97 ? -37.437 3.020 14.621 1.00 38.00 97 LEU A C 1
ATOM 787 O O . LEU A 1 97 ? -37.545 3.685 13.563 1.00 38.00 97 LEU A O 1
#